Protein AF-A0A7C6K9U3-F1 (afdb_monomer_lite)

pLDDT: mean 85.61, std 11.85, range [48.94, 96.81]

Sequence (64 aa):
GNAYVSLLPIIDTGAIVTLKGFEYGLDRARINFSSTLGVSNRIIGGQGHILIHKGKCLVIVSKD

Structure (mmCIF, N/CA/C/O backbone):
data_AF-A0A7C6K9U3-F1
#
_entry.id   AF-A0A7C6K9U3-F1
#
loop_
_atom_site.group_PDB
_atom_site.id
_atom_site.type_symbol
_atom_site.label_atom_id
_atom_site.label_alt_id
_atom_site.label_comp_id
_atom_site.label_asym_id
_atom_site.label_entity_id
_atom_site.label_seq_id
_atom_site.pdbx_PDB_ins_code
_atom_site.Cartn_x
_atom_site.Cartn_y
_atom_site.Cartn_z
_atom_site.occupancy
_atom_site.B_iso_or_equiv
_atom_site.auth_seq_id
_atom_site.auth_comp_id
_atom_site.auth_asym_id
_atom_site.auth_atom_id
_atom_site.pdbx_PDB_model_num
ATOM 1 N N . GLY A 1 1 ? -13.530 -2.091 16.296 1.00 56.41 1 GLY A N 1
ATOM 2 C CA . GLY A 1 1 ? -12.174 -1.575 16.543 1.00 56.41 1 GLY A CA 1
ATOM 3 C C . GLY A 1 1 ? -11.675 -0.973 15.257 1.00 56.41 1 GLY A C 1
ATOM 4 O O . GLY A 1 1 ? -11.766 -1.641 14.233 1.00 56.41 1 GLY A O 1
ATOM 5 N N . ASN A 1 2 ? -11.250 0.285 15.290 1.00 65.25 2 ASN A N 1
ATOM 6 C CA . ASN A 1 2 ? -10.704 0.954 14.114 1.00 65.25 2 ASN A CA 1
ATOM 7 C C . ASN A 1 2 ? -9.334 0.338 13.812 1.00 65.25 2 ASN A C 1
ATOM 9 O O . ASN A 1 2 ? -8.442 0.411 14.648 1.00 65.25 2 ASN A O 1
ATOM 13 N N . ALA A 1 3 ? -9.183 -0.308 12.657 1.00 82.38 3 ALA A N 1
ATOM 14 C CA . ALA A 1 3 ? -7.896 -0.837 12.220 1.00 82.38 3 ALA A CA 1
ATOM 15 C C . ALA A 1 3 ? -7.195 0.196 11.336 1.00 82.38 3 ALA A C 1
ATOM 17 O O . ALA A 1 3 ? -7.802 0.723 10.393 1.00 82.38 3 ALA A O 1
ATOM 18 N N . TYR A 1 4 ? -5.924 0.449 11.630 1.00 88.81 4 TYR A N 1
ATOM 19 C CA . TYR A 1 4 ? -5.050 1.215 10.757 1.00 88.81 4 TYR A CA 1
ATOM 20 C C . TYR A 1 4 ? -4.295 0.265 9.839 1.00 88.81 4 TYR A C 1
ATOM 22 O O . TYR A 1 4 ? -3.861 -0.819 10.237 1.00 88.81 4 TYR A O 1
ATOM 30 N N . VAL A 1 5 ? -4.160 0.675 8.586 1.00 90.62 5 VAL A N 1
ATOM 31 C CA . VAL A 1 5 ? -3.439 -0.064 7.561 1.00 90.62 5 VAL A CA 1
ATOM 32 C C . VAL A 1 5 ? -2.440 0.872 6.908 1.00 90.62 5 VAL A C 1
ATOM 34 O O . VAL A 1 5 ? -2.834 1.895 6.355 1.00 90.62 5 VAL A O 1
ATOM 37 N N . SER A 1 6 ? -1.165 0.504 6.945 1.00 89.69 6 SER A N 1
ATOM 38 C CA . SER A 1 6 ? -0.101 1.182 6.209 1.00 89.69 6 SER A CA 1
ATOM 39 C C . SER A 1 6 ? 0.286 0.349 4.991 1.00 89.69 6 SER A C 1
ATOM 41 O O . SER A 1 6 ? 0.609 -0.835 5.116 1.00 89.69 6 SER A O 1
ATOM 43 N N . LEU A 1 7 ? 0.261 0.969 3.809 1.00 90.44 7 LEU A N 1
ATOM 44 C CA . LEU A 1 7 ? 0.671 0.345 2.550 1.00 90.44 7 LEU A CA 1
ATOM 45 C C . LEU A 1 7 ? 1.977 0.962 2.040 1.00 90.44 7 LEU A C 1
ATOM 47 O O . LEU A 1 7 ? 2.031 2.158 1.750 1.00 90.44 7 LEU A O 1
ATOM 51 N N . LEU A 1 8 ? 3.014 0.135 1.909 1.00 90.12 8 LEU A N 1
ATOM 52 C CA . LEU A 1 8 ? 4.368 0.552 1.537 1.00 90.12 8 LEU A CA 1
ATOM 53 C C . LEU A 1 8 ? 4.825 -0.197 0.281 1.00 90.12 8 LEU A C 1
ATOM 55 O O . LEU A 1 8 ? 4.902 -1.425 0.317 1.00 90.12 8 LEU A O 1
ATOM 59 N N . PRO A 1 9 ? 5.142 0.473 -0.839 1.00 91.12 9 PRO A N 1
ATOM 60 C CA . PRO A 1 9 ? 5.815 -0.179 -1.957 1.00 91.12 9 PRO A CA 1
ATOM 61 C C . PRO A 1 9 ? 7.191 -0.686 -1.521 1.00 91.12 9 PRO A C 1
ATOM 63 O O . PRO A 1 9 ? 7.914 0.021 -0.829 1.00 91.12 9 PRO A O 1
ATOM 66 N N . ILE A 1 10 ? 7.565 -1.892 -1.947 1.00 89.88 10 ILE A N 1
ATOM 67 C CA . ILE A 1 10 ? 8.870 -2.503 -1.611 1.00 89.88 10 ILE A CA 1
ATOM 68 C C . ILE A 1 10 ? 9.801 -2.635 -2.823 1.00 89.88 10 ILE A C 1
ATOM 70 O O . ILE A 1 10 ? 10.810 -3.329 -2.767 1.00 89.88 10 ILE A O 1
ATOM 74 N N . ILE A 1 11 ? 9.425 -2.019 -3.943 1.00 86.31 11 ILE A N 1
ATOM 75 C CA . ILE A 1 11 ? 10.206 -1.993 -5.179 1.00 86.31 11 ILE A CA 1
ATOM 76 C C . ILE A 1 11 ? 10.362 -0.549 -5.646 1.00 86.31 11 ILE A C 1
ATOM 78 O O . ILE A 1 11 ? 9.396 0.212 -5.584 1.00 86.31 11 ILE A O 1
ATOM 82 N N . ASP A 1 12 ? 11.524 -0.200 -6.198 1.00 83.94 12 ASP A N 1
ATOM 83 C CA . ASP A 1 12 ? 11.869 1.176 -6.599 1.00 83.94 12 ASP A CA 1
ATOM 84 C C . ASP A 1 12 ? 10.876 1.789 -7.594 1.00 83.94 12 ASP A C 1
ATOM 86 O O . ASP A 1 12 ? 10.586 2.984 -7.571 1.00 83.94 12 ASP A O 1
ATOM 90 N N . THR A 1 13 ? 10.285 0.953 -8.451 1.00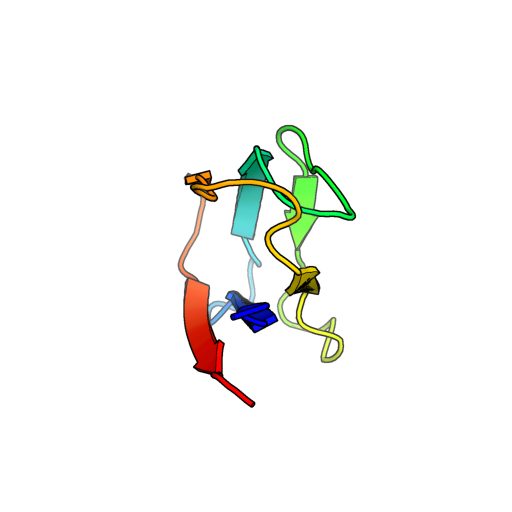 89.62 13 THR A N 1
ATOM 91 C CA . THR A 1 13 ? 9.283 1.396 -9.433 1.00 89.62 13 THR A CA 1
ATOM 92 C C . THR A 1 13 ? 7.931 1.780 -8.817 1.00 89.62 13 THR A C 1
ATOM 94 O O . THR A 1 13 ? 7.055 2.246 -9.549 1.00 89.62 13 THR A O 1
ATOM 97 N N . GLY A 1 14 ? 7.752 1.627 -7.501 1.00 91.44 14 GLY A N 1
ATOM 98 C CA . GLY A 1 14 ? 6.505 1.900 -6.792 1.00 91.44 14 GLY A CA 1
ATOM 99 C C . GLY A 1 14 ? 5.420 0.846 -7.034 1.00 91.44 14 GLY A C 1
ATOM 100 O O . GLY A 1 14 ? 5.688 -0.272 -7.480 1.00 91.44 14 GLY A O 1
ATOM 101 N N . ALA A 1 15 ? 4.171 1.205 -6.741 1.00 93.38 15 ALA A N 1
ATOM 102 C CA . ALA A 1 15 ? 3.005 0.355 -6.965 1.00 93.38 15 ALA A CA 1
ATOM 103 C C . ALA A 1 15 ? 1.803 1.156 -7.476 1.00 93.38 15 ALA A C 1
ATOM 105 O O . ALA A 1 15 ? 1.660 2.334 -7.162 1.00 93.38 15 ALA A O 1
ATOM 106 N N . ILE A 1 16 ? 0.933 0.514 -8.258 1.00 95.00 16 ILE A N 1
ATOM 107 C CA . ILE A 1 16 ? -0.355 1.075 -8.689 1.00 95.00 16 ILE A CA 1
ATOM 108 C C . ILE A 1 16 ? -1.455 0.340 -7.938 1.00 95.00 16 ILE A C 1
ATOM 110 O O . ILE A 1 16 ? -1.552 -0.883 -8.059 1.00 95.00 16 ILE A O 1
ATOM 114 N N . VAL A 1 17 ? -2.281 1.064 -7.181 1.00 94.94 17 VAL A N 1
ATOM 115 C CA . VAL A 1 17 ? -3.215 0.463 -6.223 1.00 94.94 17 VAL A CA 1
ATOM 116 C C . VAL A 1 17 ? -4.604 1.096 -6.245 1.00 94.94 17 VAL A C 1
ATOM 118 O O . VAL A 1 17 ? -4.798 2.229 -6.677 1.00 94.94 17 VAL A O 1
ATOM 121 N N . THR A 1 18 ? -5.587 0.356 -5.744 1.00 95.50 18 THR A N 1
ATOM 122 C CA . THR A 1 18 ? -6.932 0.854 -5.436 1.00 95.50 18 THR A CA 1
ATOM 123 C C . THR A 1 18 ? -7.284 0.479 -4.006 1.00 95.50 18 THR A C 1
ATOM 125 O O . THR A 1 18 ? -7.108 -0.676 -3.618 1.00 95.50 18 THR A O 1
ATOM 128 N N . LEU A 1 19 ? -7.782 1.452 -3.242 1.00 93.94 19 LEU A N 1
ATOM 129 C CA . LEU A 1 19 ? -8.212 1.302 -1.855 1.00 93.94 19 LEU A CA 1
ATOM 130 C C . LEU A 1 19 ? -9.709 1.606 -1.764 1.00 93.94 19 LEU A C 1
ATOM 132 O O . LEU A 1 19 ? -10.125 2.731 -2.035 1.00 93.94 19 LEU A O 1
ATOM 136 N N . LYS A 1 20 ? -10.517 0.615 -1.374 1.00 94.06 20 LYS A N 1
ATOM 137 C CA . LYS A 1 20 ? -11.964 0.766 -1.124 1.00 94.06 20 LYS A CA 1
ATOM 138 C C . LYS A 1 20 ? -12.291 0.432 0.328 1.00 94.06 20 LYS A C 1
ATOM 140 O O . LYS A 1 20 ? -11.705 -0.494 0.877 1.00 94.06 20 LYS A O 1
ATOM 145 N N . GLY A 1 21 ? -13.239 1.146 0.935 1.00 92.19 21 GLY A N 1
ATOM 146 C CA . GLY A 1 21 ? -13.609 0.957 2.349 1.00 92.19 21 GLY A CA 1
ATOM 147 C C . GLY A 1 21 ? -12.640 1.600 3.351 1.00 92.19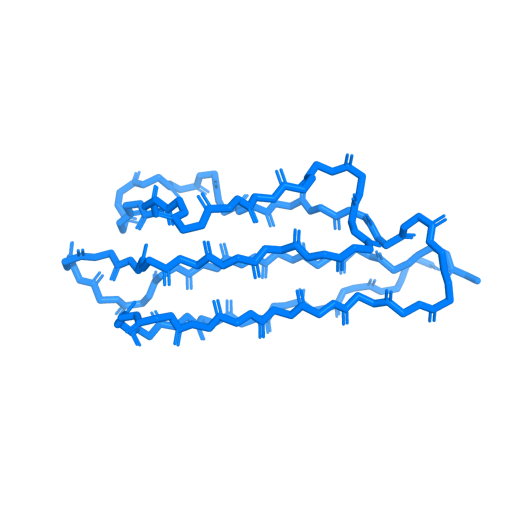 21 GLY A C 1
ATOM 148 O O . GLY A 1 21 ? -12.720 1.332 4.548 1.00 92.19 21 GLY A O 1
ATOM 149 N N . PHE A 1 22 ? -11.738 2.451 2.860 1.00 91.50 22 PHE A N 1
ATOM 150 C CA . PHE A 1 22 ? -10.805 3.236 3.661 1.00 91.50 22 PHE A CA 1
ATOM 151 C C . PHE A 1 22 ? -11.233 4.709 3.716 1.00 91.50 22 PHE A C 1
ATOM 153 O O . PHE A 1 22 ? -11.898 5.177 2.794 1.00 91.50 22 PHE A O 1
ATOM 160 N N . GLU A 1 23 ? -10.826 5.426 4.765 1.00 90.00 23 GLU A N 1
ATOM 161 C CA . GLU A 1 23 ? -11.073 6.864 4.962 1.00 90.00 23 GLU A CA 1
ATOM 162 C C . GLU A 1 23 ? -10.610 7.683 3.758 1.00 90.00 23 GLU A C 1
ATOM 164 O O . GLU A 1 23 ? -11.354 8.506 3.231 1.00 90.00 23 GLU A O 1
ATOM 169 N N . TYR A 1 24 ? -9.415 7.367 3.259 1.00 89.19 24 TYR A N 1
ATOM 170 C CA . TYR A 1 24 ? -8.855 7.950 2.047 1.00 89.19 24 TYR A CA 1
ATOM 171 C C . TYR A 1 24 ? -8.844 6.911 0.921 1.00 89.19 24 TYR A C 1
ATOM 173 O O . TYR A 1 24 ? -7.866 6.187 0.729 1.00 89.19 24 TYR A O 1
ATOM 181 N N . GLY A 1 25 ? -9.956 6.783 0.196 1.00 89.81 25 GLY A N 1
ATOM 182 C CA . GLY A 1 25 ? -10.038 5.891 -0.963 1.00 89.81 25 GLY A CA 1
ATOM 183 C C . GLY A 1 25 ? -9.053 6.282 -2.072 1.00 89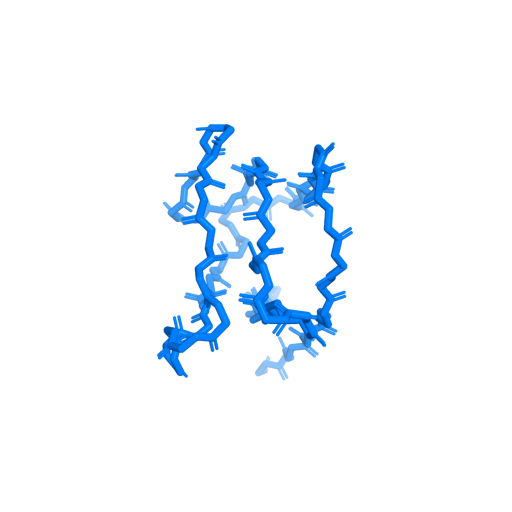.81 25 GLY A C 1
ATOM 184 O O . GLY A 1 25 ? -8.780 7.460 -2.285 1.00 89.81 25 GLY A O 1
ATOM 185 N N . LEU A 1 26 ? -8.537 5.290 -2.799 1.00 92.62 26 LEU A N 1
ATOM 186 C CA . LEU A 1 26 ? -7.659 5.494 -3.958 1.00 92.62 26 LEU A CA 1
ATOM 187 C C . LEU A 1 26 ? -8.202 4.718 -5.152 1.00 92.62 26 LEU A C 1
ATOM 189 O O . LEU A 1 26 ? -8.599 3.565 -4.990 1.00 92.62 26 LEU A O 1
ATOM 193 N N . ASP A 1 27 ? -8.139 5.301 -6.348 1.00 95.38 27 ASP A N 1
ATOM 194 C CA . ASP A 1 27 ? -8.460 4.621 -7.603 1.00 95.38 27 ASP A CA 1
ATOM 195 C C . ASP A 1 27 ? -7.264 4.658 -8.555 1.00 95.38 27 ASP A C 1
ATOM 197 O O . ASP A 1 27 ? -6.745 5.725 -8.873 1.00 95.38 27 ASP A O 1
ATOM 201 N N . ARG A 1 28 ? -6.795 3.466 -8.946 1.00 95.75 28 ARG A N 1
ATOM 202 C CA . ARG A 1 28 ? -5.577 3.211 -9.745 1.00 95.75 28 ARG A CA 1
ATOM 203 C C . ARG A 1 28 ? -4.407 4.179 -9.472 1.00 95.75 28 ARG A C 1
ATOM 205 O O . ARG A 1 28 ? -3.676 4.554 -10.390 1.00 95.75 28 ARG A O 1
ATOM 212 N N . ALA A 1 29 ? -4.204 4.564 -8.216 1.00 92.25 29 ALA A N 1
ATOM 213 C CA . ALA A 1 29 ? -3.233 5.575 -7.822 1.00 92.25 29 ALA A CA 1
ATOM 214 C C . ALA A 1 29 ? -1.824 4.983 -7.741 1.00 92.25 29 ALA A C 1
ATOM 216 O O . ALA A 1 29 ? -1.648 3.826 -7.352 1.00 92.25 29 ALA A O 1
ATOM 217 N N . ARG A 1 30 ? -0.807 5.782 -8.079 1.00 91.12 30 ARG A N 1
ATOM 218 C CA . ARG A 1 30 ? 0.600 5.388 -7.959 1.00 91.12 30 ARG A CA 1
ATOM 219 C C . ARG A 1 30 ? 1.154 5.790 -6.593 1.00 91.12 30 ARG A C 1
ATOM 221 O O . ARG A 1 30 ? 1.122 6.965 -6.246 1.00 91.12 30 ARG A O 1
ATOM 228 N N . ILE A 1 31 ? 1.731 4.833 -5.873 1.00 89.12 31 ILE A N 1
ATOM 229 C CA . ILE A 1 31 ? 2.517 5.059 -4.655 1.00 89.12 31 ILE A CA 1
ATOM 230 C C . ILE A 1 31 ? 3.991 4.854 -5.012 1.00 89.12 31 ILE A C 1
ATOM 232 O O . ILE A 1 31 ? 4.361 3.805 -5.546 1.00 89.12 31 ILE A O 1
ATOM 236 N N . ASN A 1 32 ? 4.833 5.856 -4.762 1.00 86.81 32 ASN A N 1
ATOM 237 C CA . ASN A 1 32 ? 6.258 5.803 -5.092 1.00 86.81 32 ASN A CA 1
ATOM 238 C C . ASN A 1 32 ? 7.053 5.152 -3.952 1.00 86.81 32 ASN A C 1
ATOM 240 O O . ASN A 1 32 ? 6.703 5.296 -2.789 1.00 86.81 32 ASN A O 1
ATOM 244 N N . PHE A 1 33 ? 8.150 4.462 -4.264 1.00 79.50 33 PHE A N 1
ATOM 245 C CA . PHE A 1 33 ? 9.014 3.868 -3.234 1.00 79.50 33 PHE A CA 1
ATOM 246 C C . PHE A 1 33 ? 9.616 4.920 -2.289 1.00 79.50 33 PHE A C 1
ATOM 248 O O . PHE A 1 33 ? 9.703 4.711 -1.085 1.00 79.50 33 PHE A O 1
ATOM 255 N N . SER A 1 34 ? 9.963 6.092 -2.830 1.00 69.56 34 SER A N 1
ATOM 256 C CA . SER A 1 34 ? 10.504 7.222 -2.071 1.00 69.56 34 SER A CA 1
ATOM 257 C C . SER A 1 34 ? 9.460 7.999 -1.265 1.00 69.56 34 SER A C 1
ATOM 259 O O . SER A 1 34 ? 9.841 8.884 -0.498 1.00 69.56 34 SER A O 1
ATOM 261 N N . SER A 1 35 ? 8.158 7.699 -1.397 1.00 61.81 35 SER A N 1
ATOM 262 C CA . SER A 1 35 ? 7.159 8.254 -0.482 1.00 61.81 35 SER A CA 1
ATOM 263 C C . SER A 1 35 ? 7.209 7.452 0.816 1.00 61.81 35 SER A C 1
ATOM 265 O O . SER A 1 35 ? 6.414 6.546 1.042 1.00 61.81 35 SER A O 1
ATOM 267 N N . THR A 1 36 ? 8.175 7.786 1.669 1.00 48.94 36 THR A N 1
ATOM 268 C CA . THR A 1 36 ? 8.325 7.287 3.047 1.00 48.94 36 THR A CA 1
ATOM 269 C C . THR A 1 36 ? 7.080 7.516 3.916 1.00 48.94 36 THR A C 1
ATOM 271 O O . THR A 1 36 ? 6.933 6.896 4.964 1.00 48.94 36 THR A O 1
ATOM 274 N N . LEU A 1 37 ? 6.136 8.340 3.456 1.00 49.16 37 LEU A N 1
ATOM 275 C CA . LEU A 1 37 ? 4.751 8.388 3.919 1.00 49.16 37 LEU A CA 1
ATOM 276 C C . LEU A 1 37 ? 3.938 7.277 3.249 1.00 49.16 37 LEU A C 1
ATOM 278 O O . LEU A 1 37 ? 3.119 7.547 2.370 1.00 49.16 37 LEU A O 1
ATOM 282 N N . GLY A 1 38 ? 4.162 6.024 3.652 1.00 55.06 38 GLY A N 1
ATOM 283 C CA . GLY A 1 38 ? 3.223 4.946 3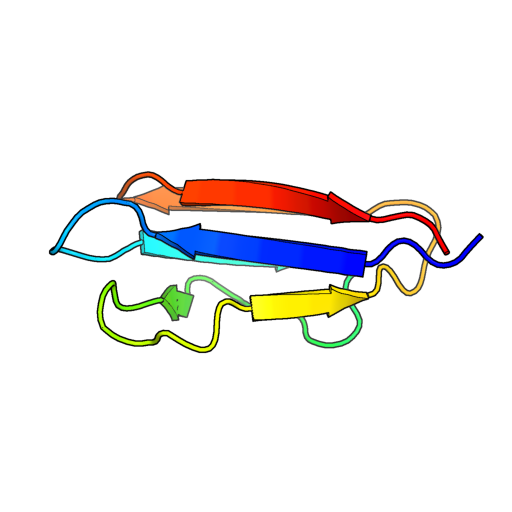.342 1.00 55.06 38 GLY A CA 1
ATOM 284 C C . GLY A 1 38 ? 1.780 5.404 3.555 1.00 55.06 38 GLY A C 1
ATOM 285 O O . GLY A 1 38 ? 1.511 6.260 4.399 1.00 55.06 38 GLY A O 1
ATOM 286 N N . VAL A 1 39 ? 0.843 4.864 2.777 1.00 64.69 39 VAL A N 1
ATOM 287 C CA . VAL A 1 39 ? -0.566 5.249 2.922 1.00 64.69 39 VAL A CA 1
ATOM 288 C C . VAL A 1 39 ? -1.071 4.645 4.228 1.00 64.69 39 VAL A C 1
ATOM 290 O O . VAL A 1 39 ? -1.500 3.496 4.239 1.00 64.69 39 VAL A O 1
ATOM 293 N N . SER A 1 40 ? -0.938 5.394 5.325 1.00 75.56 40 SER A N 1
ATOM 294 C CA . SER A 1 40 ? -1.535 5.096 6.624 1.00 75.56 40 SER A CA 1
ATOM 295 C C . SER A 1 40 ? -2.984 5.530 6.571 1.00 75.56 40 SER A C 1
ATOM 297 O O . SER A 1 40 ? -3.300 6.714 6.482 1.00 75.56 40 SER A O 1
ATOM 299 N N . ASN A 1 41 ? -3.863 4.545 6.556 1.00 82.94 41 ASN A N 1
ATOM 300 C CA . ASN A 1 41 ? -5.268 4.739 6.282 1.00 82.94 41 ASN A CA 1
ATOM 301 C C . ASN A 1 41 ? -6.096 3.932 7.264 1.00 82.94 41 ASN A C 1
ATOM 303 O O . ASN A 1 41 ? -5.642 2.925 7.806 1.00 82.94 41 ASN A O 1
ATOM 307 N N . ARG A 1 42 ? -7.327 4.365 7.485 1.00 88.81 42 ARG A N 1
ATOM 308 C CA . ARG A 1 42 ? -8.230 3.729 8.435 1.00 88.81 42 ARG A CA 1
ATOM 309 C C . ARG A 1 42 ? -9.383 3.091 7.689 1.00 88.81 42 ARG A C 1
ATOM 311 O O . ARG A 1 42 ? -9.921 3.686 6.761 1.00 88.81 42 ARG A O 1
ATOM 318 N N . ILE A 1 43 ? -9.775 1.887 8.088 1.00 89.38 43 ILE A N 1
ATOM 319 C CA . ILE A 1 43 ? -11.000 1.269 7.573 1.00 89.38 43 ILE A CA 1
ATOM 320 C C . ILE A 1 43 ? -12.188 1.957 8.255 1.00 89.38 43 ILE A C 1
ATOM 322 O O . ILE A 1 43 ? -12.319 1.889 9.474 1.00 89.38 43 ILE A O 1
ATOM 326 N N . ILE A 1 44 ? -13.035 2.634 7.475 1.00 87.00 44 ILE A N 1
ATOM 327 C CA . ILE A 1 44 ? -14.198 3.403 7.975 1.00 87.00 44 ILE A CA 1
ATOM 328 C C . ILE A 1 44 ? -15.519 2.618 7.912 1.00 87.00 44 ILE A C 1
ATOM 330 O O . ILE A 1 44 ? -16.582 3.160 8.196 1.00 87.00 44 ILE A O 1
ATOM 334 N N . GLY A 1 45 ? -15.461 1.336 7.546 1.00 76.62 45 GLY A N 1
ATOM 335 C CA . GLY A 1 45 ? -16.603 0.420 7.520 1.00 76.62 45 GLY A CA 1
ATOM 336 C C . GLY A 1 45 ? -16.268 -0.933 8.150 1.00 76.62 45 GLY A C 1
ATOM 337 O O . GLY A 1 45 ? -15.399 -1.032 9.010 1.00 76.62 45 GLY A O 1
ATOM 338 N N . GLY A 1 46 ? -16.940 -1.998 7.707 1.00 83.12 46 GLY A N 1
ATOM 339 C CA . GLY A 1 46 ? -16.650 -3.363 8.173 1.00 83.12 46 GLY A CA 1
ATOM 340 C C . GLY A 1 46 ? -15.447 -4.023 7.490 1.00 83.12 46 GLY A C 1
ATOM 341 O O . GLY A 1 46 ? -14.860 -4.948 8.044 1.00 83.12 46 GLY A O 1
ATOM 342 N N . GLN A 1 47 ? -15.073 -3.562 6.290 1.00 87.94 47 GLN A N 1
ATOM 343 C CA . GLN A 1 47 ? -14.049 -4.202 5.464 1.00 87.94 47 GLN A CA 1
ATOM 344 C C . GLN A 1 47 ? -13.355 -3.194 4.541 1.00 87.94 47 GLN A C 1
ATOM 346 O O . GLN A 1 47 ? -14.006 -2.357 3.916 1.00 87.94 47 GLN A O 1
ATOM 351 N N . GLY A 1 48 ? -12.032 -3.319 4.426 1.00 90.75 48 GLY A N 1
ATOM 352 C CA . GLY A 1 48 ? -11.214 -2.628 3.432 1.00 90.75 48 GLY A CA 1
ATOM 353 C C . GLY A 1 48 ? -10.759 -3.588 2.331 1.00 90.75 48 GLY A C 1
ATOM 354 O O . GLY A 1 48 ? -10.476 -4.753 2.599 1.00 90.75 48 GLY A O 1
ATOM 355 N N . HIS A 1 49 ? -10.668 -3.101 1.095 1.00 93.75 49 HIS A N 1
ATOM 356 C CA . HIS A 1 49 ? -10.138 -3.847 -0.047 1.00 93.75 49 HIS A CA 1
ATOM 357 C C . HIS A 1 49 ? -8.942 -3.119 -0.649 1.00 93.75 49 HIS A C 1
ATOM 359 O O . HIS A 1 49 ? -9.047 -1.946 -1.015 1.00 93.75 49 HIS A O 1
ATOM 365 N N . ILE A 1 50 ? -7.832 -3.842 -0.788 1.00 94.62 50 ILE A N 1
ATOM 366 C CA . ILE A 1 50 ? -6.609 -3.379 -1.442 1.00 94.62 50 ILE A CA 1
ATOM 367 C C . ILE A 1 50 ? -6.441 -4.189 -2.722 1.00 94.62 50 ILE A C 1
ATOM 369 O O . ILE A 1 50 ? -6.311 -5.409 -2.668 1.00 94.62 50 ILE A O 1
ATOM 373 N N . LEU A 1 51 ? -6.431 -3.516 -3.869 1.00 96.62 51 LEU A N 1
ATOM 374 C CA . LEU A 1 51 ? -6.117 -4.131 -5.156 1.00 96.62 51 LEU A CA 1
ATOM 375 C C . LEU A 1 51 ? -4.793 -3.576 -5.669 1.00 96.62 51 LEU A C 1
ATOM 377 O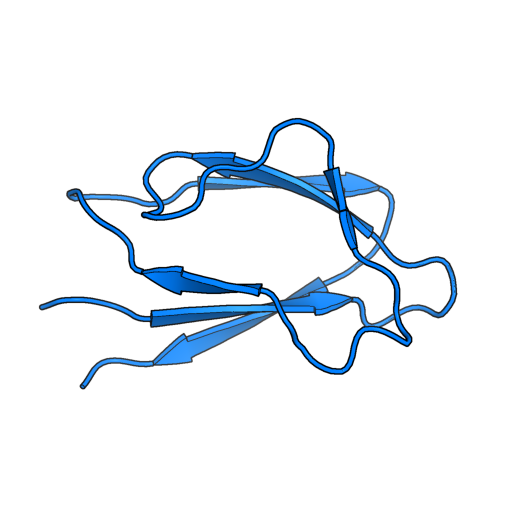 O . LEU A 1 51 ? -4.667 -2.368 -5.860 1.00 96.62 51 LEU A O 1
ATOM 381 N N . ILE A 1 52 ? -3.824 -4.457 -5.916 1.00 95.00 52 ILE A N 1
ATOM 382 C CA . ILE A 1 52 ? -2.545 -4.107 -6.535 1.00 95.00 52 ILE A CA 1
ATOM 383 C C . ILE A 1 52 ? -2.653 -4.376 -8.037 1.00 95.00 52 ILE A C 1
ATOM 385 O O . ILE A 1 52 ? -2.718 -5.524 -8.465 1.00 95.00 52 ILE A O 1
ATOM 389 N N . HIS A 1 53 ? -2.665 -3.318 -8.846 1.00 96.81 53 HIS A N 1
ATOM 390 C CA . HIS A 1 53 ? -2.659 -3.422 -10.310 1.00 96.81 53 HIS A CA 1
ATOM 391 C C . HIS A 1 53 ? -1.255 -3.681 -10.854 1.00 96.81 53 HIS A C 1
ATOM 393 O O . HIS A 1 53 ? -1.096 -4.325 -11.888 1.00 96.81 53 HIS A O 1
ATOM 399 N N . LYS A 1 54 ? -0.230 -3.136 -10.187 1.00 95.44 54 LYS A N 1
ATOM 400 C CA . LYS A 1 54 ? 1.179 -3.287 -10.569 1.00 95.44 54 LYS A CA 1
ATOM 401 C C . LYS A 1 54 ? 2.089 -3.097 -9.358 1.00 95.44 54 LYS A C 1
ATOM 403 O O . LYS A 1 54 ? 1.847 -2.203 -8.553 1.00 95.44 54 LYS A O 1
ATOM 408 N N . GLY A 1 55 ? 3.171 -3.868 -9.300 1.00 93.19 55 GLY A N 1
ATOM 409 C CA . GLY A 1 55 ? 4.219 -3.752 -8.287 1.00 93.19 55 GLY A CA 1
ATOM 410 C C . GLY A 1 55 ? 4.014 -4.677 -7.089 1.00 93.19 55 GLY A C 1
ATOM 411 O O . GLY A 1 55 ? 3.266 -5.649 -7.171 1.00 93.19 55 GLY A O 1
ATOM 412 N N . LYS A 1 56 ? 4.719 -4.401 -5.989 1.00 92.75 56 LYS A N 1
ATOM 413 C CA . LYS A 1 56 ? 4.619 -5.155 -4.731 1.00 92.75 56 LYS A CA 1
ATOM 414 C C . LYS A 1 56 ? 4.552 -4.189 -3.558 1.00 92.75 56 LYS A C 1
ATOM 416 O O . LYS A 1 56 ? 5.299 -3.209 -3.530 1.00 92.75 56 LYS A O 1
ATOM 421 N N . CYS A 1 57 ? 3.698 -4.503 -2.589 1.00 91.69 57 CYS A N 1
ATOM 422 C CA . CYS A 1 57 ? 3.535 -3.718 -1.374 1.00 91.69 57 CYS A CA 1
ATOM 423 C C . CYS A 1 57 ? 3.639 -4.597 -0.127 1.00 91.69 57 CYS A C 1
ATOM 425 O O . CYS A 1 57 ? 3.125 -5.714 -0.110 1.00 91.69 57 CYS A O 1
ATOM 427 N N . LEU A 1 58 ? 4.252 -4.053 0.919 1.00 91.56 58 LEU A N 1
ATOM 428 C CA . LEU A 1 58 ? 4.120 -4.513 2.291 1.00 91.56 58 LEU A CA 1
ATOM 429 C C . LEU A 1 58 ? 2.864 -3.877 2.895 1.00 91.56 58 LEU A C 1
ATOM 431 O O . LEU A 1 58 ? 2.650 -2.669 2.770 1.00 91.56 58 LEU A O 1
ATOM 435 N N . VAL A 1 59 ? 2.043 -4.703 3.540 1.00 91.38 59 VAL A N 1
ATOM 436 C CA . VAL A 1 59 ? 0.847 -4.272 4.269 1.00 91.38 59 VAL A CA 1
ATOM 437 C C . VAL A 1 59 ? 1.116 -4.454 5.753 1.00 91.38 59 VAL A C 1
ATOM 439 O O . VAL A 1 59 ? 1.421 -5.563 6.189 1.00 91.38 59 VAL A O 1
ATOM 442 N N . ILE A 1 60 ? 0.982 -3.382 6.525 1.00 90.06 60 ILE A N 1
ATOM 443 C CA . ILE A 1 60 ? 1.057 -3.421 7.985 1.00 90.06 60 ILE A CA 1
ATOM 444 C C . ILE A 1 60 ? -0.334 -3.105 8.512 1.00 90.06 60 ILE A C 1
ATOM 446 O O . ILE A 1 60 ? -0.905 -2.081 8.149 1.00 90.06 60 ILE A O 1
ATOM 450 N N . VAL A 1 61 ? -0.880 -3.987 9.347 1.00 88.94 61 VAL A N 1
ATOM 451 C CA . VAL A 1 61 ? -2.166 -3.775 10.017 1.00 88.94 61 VAL A CA 1
ATOM 452 C C . VAL A 1 61 ? -1.896 -3.623 11.502 1.00 88.94 61 VAL A C 1
ATOM 454 O O . VAL A 1 61 ? -1.393 -4.554 12.130 1.00 88.94 61 VAL A O 1
ATOM 457 N N . SER A 1 62 ? -2.248 -2.471 12.061 1.00 86.81 62 SER A N 1
ATOM 458 C CA . SER A 1 62 ? -2.244 -2.252 13.501 1.00 86.81 62 SER A CA 1
ATOM 459 C C . SER A 1 62 ? -3.674 -2.133 14.016 1.00 86.81 62 SER A C 1
ATOM 461 O O . SER A 1 62 ? -4.581 -1.612 13.357 1.00 86.81 62 SER A O 1
ATOM 463 N N . LYS A 1 63 ? -3.880 -2.688 15.206 1.00 78.62 63 LYS A N 1
ATOM 464 C CA . LYS A 1 63 ? -5.088 -2.515 16.000 1.00 78.62 63 LYS A CA 1
ATOM 465 C C . LYS A 1 63 ? -4.641 -1.771 17.248 1.00 78.62 63 LYS A C 1
ATOM 467 O O . LYS A 1 63 ? -3.808 -2.313 17.972 1.00 78.62 63 LYS A O 1
ATOM 472 N N . ASP A 1 64 ? -5.148 -0.559 17.425 1.00 62.41 64 ASP A N 1
ATOM 473 C CA . ASP A 1 64 ? -5.158 0.076 18.744 1.00 62.41 64 ASP A CA 1
ATOM 474 C C . ASP A 1 64 ? -6.228 -0.593 19.620 1.0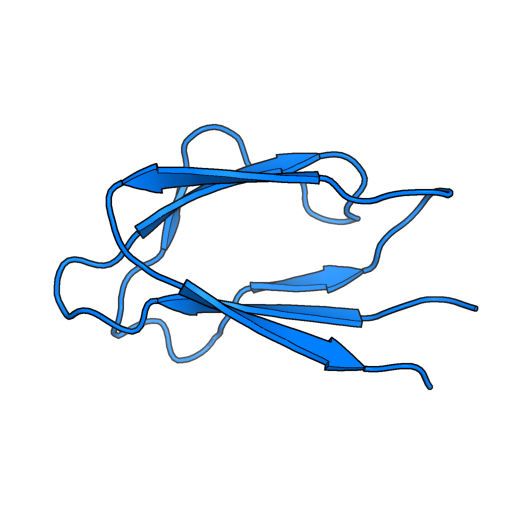0 62.41 64 ASP A C 1
ATOM 476 O O . ASP A 1 64 ? -7.291 -0.988 19.068 1.00 62.41 64 ASP A O 1
#

Secondary structure (DSSP, 8-state):
-PEEEEEEE-STT-EEEEEESBSS-EEEEEE-TT--S-EEEEB-SS--EEEEEES-EEEEEEE-

Foldseek 3Di:
DKKKKFKAFPDQAFWQKFKDQWPDTDDRDTDGNPPPRTPTIIRPDDDMDMDTPDGDIDMDIDDD

Radius of gyration: 11.12 Å; chains: 1; bounding box: 28×14×29 Å